Protein AF-A0A4D9CWI1-F1 (afdb_monomer)

InterPro domains:
  IPR000305 GIY-YIG endonuclease [PS50164] (51-134)

Sequence (146 aa):
MTLEGAAEVLASIFRGYHSSSSNSLPPSLLPSLPPFQRVPPGNEPSPSLEGSACLYVLLYPPPSSALLTPPSFYVGETESARQRLAQHRATHKKKSRIPESDLEALFVPVASKTEARNLEALLINALARRGFPLSSEADGRRAVGR

Structure (mmCIF, N/CA/C/O backbone):
data_AF-A0A4D9CWI1-F1
#
_entry.id   AF-A0A4D9CWI1-F1
#
loop_
_atom_site.group_PDB
_atom_site.id
_atom_site.type_symbol
_atom_site.label_atom_id
_atom_site.label_alt_id
_atom_site.label_comp_id
_atom_site.label_asym_id
_atom_site.label_entity_id
_atom_site.label_seq_id
_atom_site.pdbx_PDB_ins_code
_atom_site.Cartn_x
_atom_site.Cartn_y
_atom_site.Cartn_z
_atom_site.occupancy
_atom_site.B_iso_or_equiv
_atom_site.auth_seq_id
_atom_site.auth_comp_id
_atom_site.auth_asym_id
_atom_site.auth_atom_id
_atom_site.pdbx_PDB_model_num
ATOM 1 N N . MET A 1 1 ? 3.879 -10.572 -11.878 1.00 58.94 1 MET A N 1
ATOM 2 C CA . MET A 1 1 ? 3.320 -10.147 -10.576 1.00 58.94 1 MET A CA 1
ATOM 3 C C . MET A 1 1 ? 2.621 -8.821 -10.799 1.00 58.94 1 MET A C 1
ATOM 5 O O . MET A 1 1 ? 3.239 -7.937 -11.376 1.00 58.94 1 MET A O 1
ATOM 9 N N . THR A 1 2 ? 1.341 -8.720 -10.450 1.00 72.12 2 THR A N 1
ATOM 10 C CA . THR A 1 2 ? 0.504 -7.537 -10.710 1.00 72.12 2 THR A CA 1
ATOM 11 C C . THR A 1 2 ? 0.008 -6.944 -9.395 1.00 72.12 2 THR A C 1
ATOM 13 O O . THR A 1 2 ? -0.015 -7.629 -8.369 1.00 72.12 2 THR A O 1
ATOM 16 N N . LEU A 1 3 ? -0.415 -5.679 -9.431 1.00 76.12 3 LEU A N 1
ATOM 17 C CA . LEU A 1 3 ? -1.048 -5.025 -8.287 1.00 76.12 3 LEU A CA 1
ATOM 18 C C . LEU A 1 3 ? -2.323 -5.756 -7.829 1.00 76.12 3 LEU A C 1
ATOM 20 O O . LEU A 1 3 ? -2.637 -5.741 -6.645 1.00 76.12 3 LEU A O 1
ATOM 24 N N . GLU A 1 4 ? -3.010 -6.458 -8.735 1.00 79.25 4 GLU A N 1
ATOM 25 C CA . GLU A 1 4 ? -4.181 -7.280 -8.401 1.00 79.25 4 GLU A CA 1
ATOM 26 C C . GLU A 1 4 ? -3.841 -8.415 -7.434 1.00 7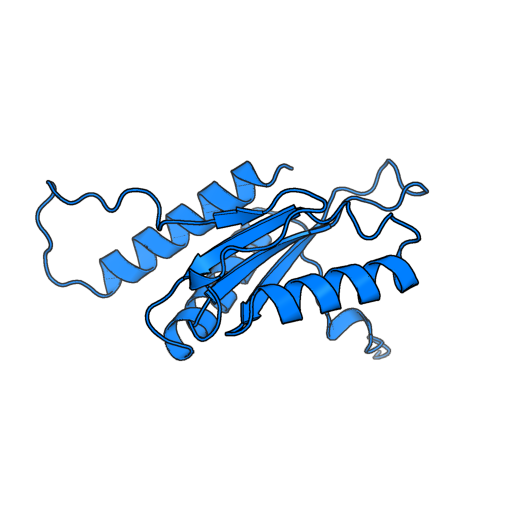9.25 4 GLU A C 1
ATOM 28 O O . GLU A 1 4 ? -4.532 -8.585 -6.435 1.00 79.25 4 GLU A O 1
ATOM 33 N N . GLY A 1 5 ? -2.728 -9.125 -7.647 1.00 78.62 5 GLY A N 1
ATOM 34 C CA . GLY A 1 5 ? -2.296 -10.169 -6.715 1.00 78.62 5 GLY A CA 1
ATOM 35 C C . GLY A 1 5 ? -1.999 -9.615 -5.317 1.00 78.62 5 GLY A C 1
ATOM 36 O O . GLY A 1 5 ? -2.344 -10.234 -4.314 1.00 78.62 5 GLY A O 1
ATOM 37 N N . ALA A 1 6 ? -1.419 -8.414 -5.227 1.00 77.19 6 ALA A N 1
ATOM 38 C CA . ALA A 1 6 ? -1.226 -7.741 -3.943 1.00 77.19 6 ALA A CA 1
ATOM 39 C C . ALA A 1 6 ? -2.559 -7.282 -3.322 1.00 77.19 6 ALA A C 1
ATOM 41 O O . ALA A 1 6 ? -2.736 -7.411 -2.110 1.00 77.19 6 ALA A O 1
ATOM 42 N N . ALA A 1 7 ? -3.510 -6.812 -4.136 1.00 82.19 7 A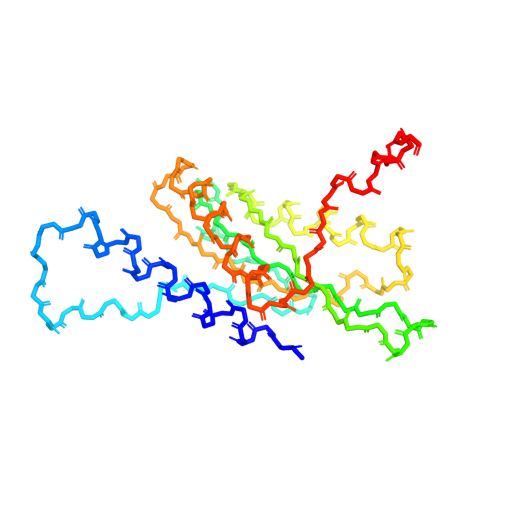LA A N 1
ATOM 43 C CA . ALA A 1 7 ? -4.855 -6.448 -3.695 1.00 82.19 7 ALA A CA 1
ATOM 44 C C . ALA A 1 7 ? -5.617 -7.653 -3.116 1.00 82.19 7 ALA A C 1
ATOM 46 O O . ALA A 1 7 ? -6.281 -7.521 -2.091 1.00 82.19 7 ALA A O 1
ATOM 47 N N . GLU A 1 8 ? -5.480 -8.842 -3.709 1.00 84.56 8 GLU A N 1
ATOM 48 C CA . GLU A 1 8 ? -6.074 -10.079 -3.187 1.00 84.56 8 GLU A CA 1
ATOM 49 C C . GLU A 1 8 ? -5.479 -10.484 -1.833 1.00 84.56 8 GLU A C 1
ATOM 51 O O . GLU A 1 8 ? -6.202 -10.881 -0.913 1.00 84.56 8 GLU A O 1
ATOM 56 N N . VAL A 1 9 ? -4.156 -10.369 -1.679 1.00 82.62 9 VAL A N 1
ATOM 57 C CA . VAL A 1 9 ? -3.482 -10.637 -0.398 1.00 82.62 9 VAL A CA 1
ATOM 58 C C . VAL A 1 9 ? -3.959 -9.651 0.662 1.00 82.62 9 VAL A C 1
ATOM 60 O O . VAL A 1 9 ? -4.340 -10.065 1.757 1.00 82.62 9 VAL A O 1
ATOM 63 N N . LEU A 1 10 ? -3.985 -8.364 0.322 1.00 83.44 10 LEU A N 1
ATOM 64 C CA . LEU A 1 10 ? -4.478 -7.289 1.173 1.00 83.44 10 LEU A CA 1
ATOM 65 C C . LEU A 1 10 ? -5.921 -7.548 1.618 1.00 83.44 10 LEU A C 1
ATOM 67 O O . LEU A 1 10 ? -6.205 -7.530 2.813 1.00 83.44 10 LEU A O 1
ATOM 71 N N . ALA A 1 11 ? -6.806 -7.893 0.684 1.00 82.38 11 ALA A N 1
ATOM 72 C CA . ALA A 1 11 ? -8.188 -8.258 0.963 1.00 82.38 11 ALA A CA 1
ATOM 73 C C . ALA A 1 11 ? -8.313 -9.452 1.918 1.00 82.38 11 ALA A C 1
ATOM 75 O O . ALA A 1 11 ? -9.132 -9.437 2.840 1.00 82.38 11 ALA A O 1
ATOM 76 N N . SER A 1 12 ? -7.496 -10.489 1.713 1.00 83.62 12 SER A N 1
ATOM 77 C CA . SER A 1 12 ? -7.473 -11.674 2.571 1.00 83.62 12 SER A CA 1
ATOM 78 C C . SER A 1 12 ? -7.019 -11.340 3.993 1.00 83.62 12 SER A C 1
ATOM 80 O O . SER A 1 12 ? -7.599 -11.858 4.947 1.00 83.62 12 SER A O 1
ATOM 82 N N . ILE A 1 13 ? -5.998 -10.490 4.144 1.00 84.00 13 ILE A N 1
ATOM 83 C CA . ILE A 1 13 ? -5.479 -10.065 5.450 1.00 84.00 13 ILE A CA 1
ATOM 84 C C . ILE A 1 13 ? -6.502 -9.198 6.173 1.00 84.00 13 ILE A C 1
ATOM 86 O O . ILE A 1 13 ? -6.801 -9.456 7.337 1.00 84.00 13 ILE A O 1
ATOM 90 N N . PHE A 1 14 ? -7.097 -8.239 5.467 1.00 80.56 14 PHE A N 1
ATOM 91 C CA . PHE A 1 14 ? -8.115 -7.355 6.019 1.00 80.56 14 PHE A CA 1
ATOM 92 C C . PHE A 1 14 ? -9.333 -8.139 6.523 1.00 80.56 14 PHE A C 1
ATOM 94 O O . PHE A 1 14 ? -9.774 -7.967 7.659 1.00 80.56 14 PHE A O 1
ATOM 101 N N . ARG A 1 15 ? -9.830 -9.089 5.717 1.00 78.69 15 ARG A N 1
ATOM 102 C CA . ARG A 1 15 ? -10.932 -9.981 6.106 1.00 78.69 15 ARG A CA 1
ATOM 103 C C . ARG A 1 15 ? -10.588 -10.791 7.355 1.00 78.69 15 ARG A C 1
ATOM 105 O O . ARG A 1 15 ? -11.418 -10.887 8.257 1.00 78.69 15 ARG A O 1
ATOM 112 N N . GLY A 1 16 ? -9.389 -11.371 7.411 1.00 79.62 16 GLY A N 1
ATOM 113 C CA . GLY A 1 16 ? -8.936 -12.155 8.562 1.00 79.62 16 GLY A CA 1
ATOM 114 C C . GLY A 1 16 ? -8.814 -11.316 9.835 1.00 79.62 16 GLY A C 1
ATOM 115 O O . GLY A 1 16 ? -9.262 -11.749 10.893 1.00 79.62 16 GLY A O 1
ATOM 116 N N . TYR A 1 17 ? -8.276 -10.099 9.724 1.00 76.88 17 TYR A N 1
ATOM 117 C CA . TYR A 1 17 ? -8.104 -9.179 10.848 1.00 76.88 17 TYR A CA 1
ATOM 118 C C . TYR A 1 17 ? -9.449 -8.806 11.487 1.00 76.88 17 TYR A C 1
ATOM 120 O O . TYR A 1 17 ? -9.636 -8.995 12.687 1.00 76.88 17 TYR A O 1
ATOM 128 N N . HIS A 1 18 ? -10.434 -8.396 10.681 1.00 73.19 18 HIS A N 1
ATOM 129 C CA . HIS A 1 18 ? -11.761 -8.051 11.199 1.00 73.19 18 HIS A CA 1
ATOM 130 C C . HIS A 1 18 ? -12.581 -9.266 11.648 1.00 73.19 18 HIS A C 1
ATOM 132 O O . HIS A 1 18 ? -13.362 -9.145 12.590 1.00 73.19 18 HIS A O 1
ATOM 138 N N . SER A 1 19 ? -12.395 -10.441 11.035 1.00 68.25 19 SER A N 1
ATOM 139 C CA . SER A 1 19 ? -13.075 -11.673 11.475 1.00 68.25 19 SER A CA 1
ATOM 140 C C . SER A 1 19 ? -12.582 -12.142 12.848 1.00 68.25 19 SER A C 1
ATOM 142 O O . SER A 1 19 ? -13.370 -12.646 13.636 1.00 68.25 19 SER A O 1
ATOM 144 N N . SER A 1 20 ? -11.300 -11.934 13.166 1.00 60.00 20 SER A N 1
ATOM 145 C CA . SER A 1 20 ? -10.742 -12.241 14.491 1.00 60.00 20 SER A CA 1
ATOM 146 C C . SER A 1 20 ? -11.108 -11.206 15.561 1.00 60.00 20 SER A C 1
ATOM 148 O O . SER A 1 20 ? -11.088 -11.525 16.747 1.00 60.00 20 SER A O 1
ATOM 150 N N . SER A 1 21 ? -11.446 -9.974 15.165 1.00 55.91 21 SER A N 1
ATOM 151 C CA . SER A 1 21 ? -11.850 -8.8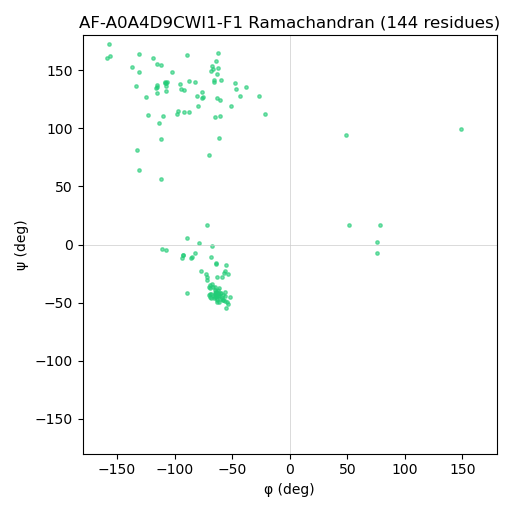99 16.083 1.00 55.91 21 SER A CA 1
ATOM 152 C C . SER A 1 21 ? -13.362 -8.783 16.301 1.00 55.91 21 SER A C 1
ATOM 154 O O . SER A 1 21 ? -13.776 -8.070 17.213 1.00 55.91 21 SER A O 1
ATOM 156 N N . SER A 1 22 ? -14.197 -9.463 15.508 1.00 48.09 22 SER A N 1
ATOM 157 C CA . SER A 1 22 ? -15.657 -9.388 15.629 1.00 48.09 22 SER A CA 1
ATOM 158 C C . SER A 1 22 ? -16.253 -10.687 16.169 1.00 48.09 22 SER A C 1
ATOM 160 O O . SER A 1 22 ? -16.312 -11.716 15.501 1.00 48.09 22 SER A O 1
ATOM 162 N N . ASN A 1 23 ? -16.763 -10.617 17.399 1.00 49.56 23 ASN A N 1
ATOM 163 C CA . ASN A 1 23 ? -17.763 -11.558 17.880 1.00 49.56 23 ASN A CA 1
ATOM 164 C C . ASN A 1 23 ? -19.031 -11.346 17.023 1.00 49.56 23 ASN A C 1
ATOM 166 O O . ASN A 1 23 ? -19.655 -10.291 17.103 1.00 49.56 23 ASN A O 1
ATOM 170 N N . SER A 1 24 ? -19.350 -12.318 16.161 1.00 51.50 24 SER A N 1
ATOM 171 C CA . SER A 1 24 ? -20.603 -12.477 15.398 1.00 51.50 24 SER A CA 1
ATOM 172 C C . SER A 1 24 ? -21.139 -11.250 14.628 1.00 51.50 24 SER A C 1
ATOM 174 O O . SER A 1 24 ? -21.952 -10.488 15.148 1.00 51.50 24 SER A O 1
ATOM 176 N N . LEU A 1 25 ? -20.806 -11.138 13.336 1.00 48.47 25 LEU A N 1
ATOM 177 C CA . LEU A 1 25 ? -21.607 -10.382 12.360 1.00 48.47 25 LEU A CA 1
ATOM 178 C C . LEU A 1 25 ? -22.331 -11.353 11.404 1.00 48.47 25 LEU A C 1
ATOM 180 O O . LEU A 1 25 ? -21.741 -12.358 10.999 1.00 48.47 25 LEU A O 1
ATOM 184 N N . PRO A 1 26 ? -23.606 -11.093 11.051 1.00 43.91 26 PRO A N 1
ATOM 185 C CA . PRO A 1 26 ? -24.407 -11.985 10.220 1.00 43.91 26 PRO A CA 1
ATOM 186 C C . PRO A 1 26 ? -23.895 -12.055 8.765 1.00 43.91 26 PRO A C 1
ATOM 188 O O . PRO A 1 26 ? -23.403 -11.059 8.227 1.00 43.91 26 PRO A O 1
ATOM 191 N N . PRO A 1 27 ? -24.066 -13.206 8.084 1.00 47.22 27 PRO A N 1
ATOM 192 C CA . PRO A 1 27 ? -23.488 -13.499 6.765 1.00 47.22 27 PRO A CA 1
ATOM 193 C C . PRO A 1 27 ? -24.035 -12.655 5.596 1.00 47.22 27 PRO A C 1
ATOM 195 O O . PRO A 1 27 ? -23.576 -12.810 4.468 1.00 47.22 27 PRO A O 1
ATOM 198 N N . SER A 1 28 ? -24.986 -11.748 5.836 1.00 42.66 28 SER A N 1
ATOM 199 C CA . SER A 1 28 ? -25.520 -10.808 4.839 1.00 42.66 28 SER A CA 1
ATOM 200 C C . SER A 1 28 ? -24.687 -9.529 4.681 1.00 42.66 28 SER A C 1
ATOM 202 O O . SER A 1 28 ? -24.906 -8.774 3.739 1.00 42.66 28 SER A O 1
ATOM 204 N N . LEU A 1 29 ? -23.724 -9.291 5.575 1.00 44.91 29 LEU A N 1
ATOM 205 C CA . LEU A 1 29 ? -22.747 -8.203 5.505 1.00 44.91 29 LEU A CA 1
ATOM 206 C C . LEU A 1 29 ? -21.357 -8.790 5.260 1.00 44.91 29 LEU A C 1
ATOM 208 O O . LEU A 1 29 ? -20.430 -8.565 6.035 1.00 44.91 29 LEU A O 1
ATOM 212 N N . LEU A 1 30 ? -21.192 -9.572 4.187 1.00 43.22 30 LEU A N 1
ATOM 213 C CA . LEU A 1 30 ? -19.850 -9.759 3.638 1.00 43.22 30 LEU A CA 1
ATOM 214 C C . LEU A 1 30 ? -19.280 -8.350 3.451 1.00 43.22 30 LEU A C 1
ATOM 216 O O . LEU A 1 30 ? -19.892 -7.582 2.704 1.00 43.22 30 LEU A O 1
ATOM 220 N N . PRO A 1 31 ? -18.165 -7.971 4.102 1.00 44.66 31 PRO A N 1
ATOM 221 C CA . PRO A 1 31 ? -17.523 -6.739 3.721 1.00 44.66 31 PRO A CA 1
ATOM 222 C C . PRO A 1 31 ? -17.142 -6.953 2.258 1.00 44.66 31 PRO A C 1
ATOM 224 O O . PRO A 1 31 ? -16.294 -7.794 1.929 1.00 44.66 31 PRO A O 1
ATOM 227 N N . SER A 1 32 ? -17.827 -6.227 1.368 1.00 49.91 32 SER A N 1
ATOM 228 C CA . SER A 1 32 ? -17.243 -5.811 0.102 1.00 49.91 32 SER A CA 1
ATOM 229 C C . SER A 1 32 ? -15.793 -5.471 0.410 1.00 49.91 32 SER A C 1
ATOM 231 O O . SER A 1 32 ? -15.552 -4.866 1.460 1.00 49.91 32 SER A O 1
ATOM 233 N N . LEU A 1 33 ? -14.856 -5.922 -0.432 1.00 51.22 33 LEU A N 1
ATOM 234 C CA . LEU A 1 33 ? -13.437 -5.565 -0.341 1.00 51.22 33 LEU A CA 1
ATOM 235 C C . LEU A 1 33 ? -13.293 -4.193 0.328 1.00 51.22 33 LEU A C 1
ATOM 237 O O . LEU A 1 33 ? -14.022 -3.289 -0.105 1.00 51.22 33 LEU A O 1
ATOM 241 N N . PRO A 1 34 ? -12.465 -4.042 1.386 1.00 57.47 34 PRO A N 1
ATOM 242 C CA . PRO A 1 34 ? -12.350 -2.750 2.060 1.00 57.47 34 PRO A CA 1
ATOM 243 C C . PRO A 1 34 ? -12.197 -1.690 0.978 1.00 57.47 34 PRO A C 1
ATOM 245 O O . PRO A 1 34 ? -11.471 -1.986 0.025 1.00 57.47 34 PRO A O 1
ATOM 248 N N . PRO A 1 35 ? -12.924 -0.558 1.035 1.00 71.00 35 PRO A N 1
ATOM 249 C CA . PRO A 1 35 ? -12.950 0.394 -0.063 1.00 71.00 35 PRO A CA 1
ATOM 250 C C . PRO A 1 35 ? -11.530 0.906 -0.273 1.00 71.00 35 PRO A C 1
ATOM 252 O O . PRO A 1 35 ? -11.074 1.832 0.391 1.00 71.00 35 PRO A O 1
ATOM 255 N N . PHE A 1 36 ? -10.796 0.228 -1.147 1.00 82.50 36 PHE A N 1
ATOM 256 C CA . PHE A 1 36 ? -9.427 0.543 -1.448 1.00 82.50 36 PHE A CA 1
ATOM 257 C C . PHE A 1 36 ? -9.465 1.483 -2.630 1.00 82.50 36 PHE A C 1
ATOM 259 O O . PHE A 1 36 ? -10.161 1.258 -3.622 1.00 82.50 36 PHE A O 1
ATOM 266 N N . GLN A 1 37 ? -8.712 2.561 -2.524 1.00 88.81 37 GLN A N 1
ATOM 267 C CA . GLN A 1 37 ? -8.539 3.460 -3.632 1.00 88.81 37 GLN A CA 1
ATOM 268 C C . GLN A 1 37 ? -7.306 3.040 -4.419 1.00 88.81 37 GLN A C 1
ATOM 270 O O . GLN A 1 37 ? -6.177 3.164 -3.944 1.00 88.81 37 GLN A O 1
ATOM 275 N N . ARG A 1 38 ? -7.527 2.596 -5.655 1.00 90.50 38 ARG A N 1
ATOM 276 C CA . ARG A 1 38 ? -6.461 2.487 -6.648 1.00 90.50 38 ARG A CA 1
ATOM 277 C C . ARG A 1 38 ? -6.141 3.877 -7.183 1.00 90.50 38 ARG A C 1
ATOM 279 O O . ARG A 1 38 ? -7.032 4.587 -7.647 1.00 90.50 38 ARG A O 1
ATOM 286 N N . VAL A 1 39 ? -4.872 4.255 -7.116 1.00 89.69 39 VAL A N 1
ATOM 287 C CA . VAL A 1 39 ? -4.343 5.507 -7.654 1.00 89.69 39 VAL A CA 1
ATOM 288 C C . VAL A 1 39 ? -3.398 5.146 -8.798 1.00 89.69 39 VAL A C 1
ATOM 290 O O . VAL A 1 39 ? -2.294 4.653 -8.545 1.00 89.69 39 VAL A O 1
ATOM 293 N N . PRO A 1 40 ? -3.838 5.340 -10.053 1.00 88.81 40 PRO A N 1
ATOM 294 C CA . PRO A 1 40 ? -3.009 5.087 -11.220 1.00 88.81 40 PRO A CA 1
ATOM 295 C C . PRO A 1 40 ? -1.755 5.973 -11.272 1.00 88.81 40 PRO A C 1
ATOM 297 O O . PRO A 1 40 ? -1.695 7.023 -10.615 1.00 88.81 40 PRO A O 1
ATOM 300 N N . PRO A 1 41 ? -0.789 5.594 -12.121 1.00 85.50 41 PRO A N 1
ATOM 301 C CA . PRO A 1 41 ? 0.311 6.449 -12.527 1.00 85.50 41 PRO A CA 1
ATOM 302 C C . PRO A 1 41 ? -0.117 7.886 -12.859 1.00 85.50 41 PRO A C 1
ATOM 304 O O . PRO A 1 41 ? -1.032 8.100 -13.647 1.00 85.50 41 PRO A O 1
ATOM 307 N N . GLY A 1 42 ? 0.537 8.881 -12.255 1.00 84.00 42 GLY A N 1
ATOM 308 C CA . GLY A 1 42 ? 0.257 10.308 -12.482 1.00 84.00 42 GLY A CA 1
ATOM 309 C C . GLY A 1 42 ? -1.008 10.871 -11.815 1.00 84.00 42 GLY A C 1
ATOM 310 O O . GLY A 1 42 ? -1.184 12.087 -11.808 1.00 84.00 42 GLY A O 1
ATOM 311 N N . ASN A 1 43 ? -1.852 10.035 -11.204 1.00 88.38 43 ASN A N 1
ATOM 312 C CA . ASN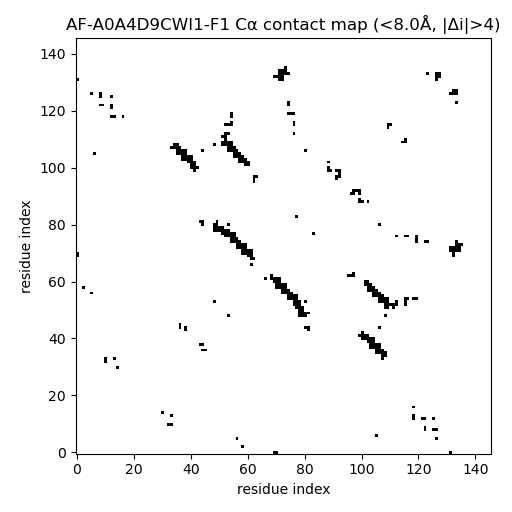 A 1 43 ? -3.065 10.486 -10.518 1.00 88.38 43 ASN A CA 1
ATOM 313 C C . ASN A 1 43 ? -2.798 10.816 -9.042 1.00 88.38 43 ASN A C 1
ATOM 315 O O . ASN A 1 43 ? -1.804 10.386 -8.458 1.00 88.38 43 ASN A O 1
ATOM 319 N N . GLU A 1 44 ? -3.710 11.555 -8.417 1.00 89.50 44 GLU A N 1
ATOM 320 C CA . GLU A 1 44 ? -3.663 11.864 -6.985 1.00 89.50 44 GLU A CA 1
ATOM 321 C C . GLU A 1 44 ? -4.653 10.987 -6.195 1.00 89.50 44 GLU A C 1
ATOM 323 O O . GLU A 1 44 ? -5.709 10.620 -6.726 1.00 89.50 44 GLU A O 1
ATOM 328 N N . PRO A 1 45 ? -4.345 10.647 -4.929 1.00 90.31 45 PRO A N 1
ATOM 329 C CA . PRO A 1 45 ? -5.308 10.018 -4.036 1.00 90.31 45 PRO A CA 1
ATOM 330 C C . PRO A 1 45 ? -6.485 10.955 -3.738 1.00 90.31 45 PRO A C 1
ATOM 332 O O . PRO A 1 45 ? -6.402 12.176 -3.880 1.00 90.31 45 PRO A O 1
ATOM 335 N N . SER A 1 46 ? -7.609 10.364 -3.333 1.00 88.75 46 SER A N 1
ATOM 336 C CA . SER A 1 46 ? -8.829 11.103 -3.022 1.00 88.75 46 SER A CA 1
ATOM 337 C C . SER A 1 46 ? -8.597 11.984 -1.797 1.00 88.75 46 SER A C 1
ATOM 339 O O . SER A 1 46 ? -7.988 11.518 -0.832 1.00 88.75 46 SER A O 1
ATOM 341 N N . PRO A 1 47 ? -9.142 13.215 -1.770 1.00 87.06 47 PRO A N 1
ATOM 342 C CA . PRO A 1 47 ? -9.017 14.104 -0.615 1.00 87.06 47 PRO A CA 1
ATOM 343 C C . PRO A 1 47 ? -9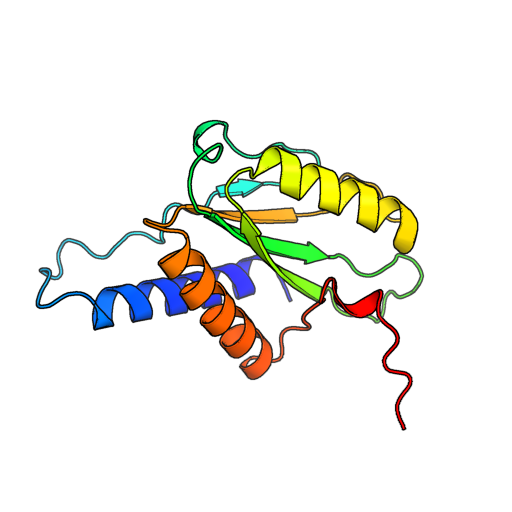.543 13.502 0.694 1.00 87.06 47 PRO A C 1
ATOM 345 O O . PRO A 1 47 ? -9.095 13.891 1.763 1.00 87.06 47 PRO A O 1
ATOM 348 N N . SER A 1 48 ? -10.464 12.535 0.617 1.00 86.25 48 SER A N 1
ATOM 349 C CA . SER A 1 48 ? -11.010 11.817 1.774 1.00 86.25 48 SER A CA 1
ATOM 350 C C . SER A 1 48 ? -9.983 10.974 2.538 1.00 86.25 48 SER A C 1
ATOM 352 O O . SER A 1 48 ? -10.271 10.557 3.652 1.00 86.25 48 SER A O 1
ATOM 354 N N . LEU A 1 49 ? -8.815 10.691 1.951 1.00 88.12 49 LEU A N 1
ATOM 355 C CA . LEU A 1 49 ? -7.733 9.959 2.616 1.00 88.12 49 LEU A CA 1
ATOM 356 C C . LEU A 1 49 ? -6.822 10.868 3.451 1.00 88.12 49 LEU A C 1
ATOM 358 O O . LEU A 1 49 ? -6.001 10.372 4.217 1.00 88.12 49 LEU A O 1
ATOM 362 N N . GLU A 1 50 ? -6.946 12.188 3.312 1.00 91.38 50 GLU A N 1
ATOM 363 C CA . GLU A 1 50 ? -6.155 13.136 4.093 1.00 91.38 50 GLU A CA 1
ATOM 364 C C . GLU A 1 50 ? -6.693 13.241 5.524 1.00 91.38 50 GLU A C 1
ATOM 366 O O . GLU A 1 50 ? -7.891 13.404 5.749 1.00 91.38 50 GLU A O 1
ATOM 371 N N . GLY A 1 51 ? -5.795 13.142 6.503 1.00 87.38 51 GLY A N 1
ATOM 372 C CA . GLY A 1 51 ? -6.126 13.124 7.927 1.00 87.38 51 GLY A CA 1
ATOM 373 C C . GLY A 1 51 ? -6.698 11.796 8.433 1.00 87.38 51 GLY A C 1
ATOM 374 O O . GLY A 1 51 ? -7.036 11.704 9.611 1.00 87.38 51 GLY A O 1
ATOM 375 N N . SER A 1 52 ? -6.799 10.770 7.581 1.00 88.62 52 SER A N 1
ATOM 376 C CA . SER A 1 52 ? -7.283 9.436 7.953 1.00 88.62 52 SER A CA 1
ATOM 377 C C . SER A 1 52 ? -6.130 8.443 7.990 1.00 88.62 52 SER A C 1
ATOM 379 O O . SER A 1 52 ? -5.314 8.415 7.071 1.00 88.62 52 SER A O 1
ATOM 381 N N . ALA A 1 53 ? -6.075 7.585 9.011 1.00 91.69 53 ALA A N 1
ATOM 382 C CA . ALA A 1 53 ? -5.097 6.502 9.041 1.00 91.69 53 ALA A CA 1
ATOM 383 C C . ALA A 1 53 ? -5.319 5.573 7.838 1.00 91.69 53 ALA A C 1
ATOM 385 O O . ALA A 1 53 ? -6.416 5.058 7.626 1.00 91.69 53 ALA A O 1
ATOM 386 N N . CYS A 1 54 ? -4.273 5.371 7.046 1.00 92.06 54 CYS A N 1
ATOM 387 C CA . CYS A 1 54 ? -4.318 4.589 5.823 1.00 92.06 54 CYS A CA 1
ATOM 388 C C . CYS A 1 54 ? -3.140 3.624 5.768 1.00 92.06 54 CYS A C 1
ATOM 390 O O . CYS A 1 54 ? -1.992 4.011 5.991 1.00 92.06 54 CYS A O 1
ATOM 392 N N . LEU A 1 55 ? -3.423 2.389 5.372 1.00 93.00 55 LEU A N 1
ATOM 393 C CA . LEU A 1 55 ? -2.422 1.464 4.858 1.00 93.00 55 LEU A CA 1
ATOM 394 C C . LEU A 1 55 ? -2.293 1.686 3.350 1.00 93.00 55 LEU A C 1
ATOM 396 O O . LEU A 1 55 ? -3.299 1.884 2.670 1.00 93.00 55 LEU A O 1
ATOM 400 N N . TYR A 1 56 ? -1.086 1.627 2.801 1.00 92.31 56 TYR A N 1
ATOM 401 C CA . TYR A 1 56 ? -0.891 1.714 1.361 1.00 92.31 56 TYR A CA 1
ATOM 402 C C . TYR A 1 56 ? 0.118 0.703 0.834 1.00 92.31 56 TYR A C 1
ATOM 404 O O . TYR A 1 56 ? 1.034 0.273 1.536 1.00 92.31 56 TYR A O 1
ATOM 412 N N . VAL A 1 57 ? -0.067 0.335 -0.432 1.00 92.50 57 VAL A N 1
ATOM 413 C CA . VAL A 1 57 ? 0.829 -0.528 -1.199 1.00 92.50 57 VAL A CA 1
ATOM 414 C C . VAL A 1 57 ? 1.230 0.210 -2.468 1.00 92.50 57 VAL A C 1
ATOM 416 O O . VAL A 1 57 ? 0.360 0.660 -3.208 1.00 92.50 57 VAL A O 1
ATOM 419 N N . LEU A 1 58 ? 2.527 0.325 -2.734 1.00 91.00 58 LEU A N 1
ATOM 420 C CA . LEU A 1 58 ? 3.069 0.855 -3.984 1.00 91.00 58 LEU A CA 1
ATOM 421 C C . LEU A 1 58 ? 3.645 -0.281 -4.820 1.00 91.00 58 LEU A C 1
ATOM 423 O O . LEU A 1 58 ? 4.322 -1.156 -4.281 1.00 91.00 58 LEU A O 1
ATOM 427 N N . LEU A 1 59 ? 3.423 -0.233 -6.130 1.00 88.94 59 LEU A N 1
ATOM 428 C CA . LEU A 1 59 ? 4.114 -1.073 -7.101 1.00 88.94 59 LEU A CA 1
ATOM 429 C C . LEU A 1 59 ? 5.271 -0.280 -7.706 1.00 88.94 59 LEU A C 1
ATOM 431 O O . LEU A 1 59 ? 5.058 0.704 -8.414 1.00 88.94 59 LEU A O 1
ATOM 435 N N . TYR A 1 60 ? 6.493 -0.725 -7.438 1.00 85.38 60 TYR A N 1
ATOM 436 C CA . TYR A 1 60 ? 7.686 -0.228 -8.101 1.00 85.38 60 TYR A CA 1
ATOM 437 C C . TYR A 1 60 ? 7.929 -1.033 -9.379 1.00 85.38 60 TYR A C 1
ATOM 439 O O . TYR A 1 60 ? 8.219 -2.234 -9.304 1.00 85.38 60 TYR A O 1
ATOM 447 N N . PRO A 1 61 ? 7.820 -0.404 -10.561 1.00 78.50 61 PRO A N 1
ATOM 448 C CA . PRO A 1 61 ? 8.202 -1.062 -11.795 1.00 78.50 61 PRO A CA 1
ATOM 449 C C . PRO A 1 61 ? 9.721 -1.292 -11.815 1.00 78.50 61 PRO A C 1
ATOM 451 O O . PRO A 1 61 ? 10.478 -0.526 -11.205 1.00 78.50 61 PRO A O 1
ATOM 454 N N . PRO A 1 62 ? 10.190 -2.338 -12.511 1.00 75.00 62 PRO A N 1
ATOM 455 C CA . PRO A 1 62 ? 11.615 -2.586 -12.630 1.00 75.00 62 PRO A CA 1
ATOM 456 C C . PRO A 1 62 ? 12.306 -1.438 -13.377 1.00 75.00 62 PRO A C 1
ATOM 458 O O . PRO A 1 62 ? 11.716 -0.850 -14.287 1.00 75.00 62 PRO A O 1
ATOM 461 N N . PRO A 1 63 ? 13.562 -1.107 -13.025 1.00 71.06 63 PRO A N 1
ATOM 462 C CA . PRO A 1 63 ? 14.319 -0.095 -13.749 1.00 71.06 63 PRO A CA 1
ATOM 463 C C . PRO A 1 63 ? 14.471 -0.508 -15.213 1.00 71.06 63 PRO A C 1
ATOM 465 O O . PRO A 1 63 ? 14.715 -1.677 -15.506 1.00 71.06 63 PRO A O 1
ATOM 468 N N . SER A 1 64 ? 14.385 0.456 -16.133 1.00 65.62 64 SER A N 1
ATOM 469 C CA . SER A 1 64 ? 14.416 0.200 -17.583 1.00 65.62 64 SER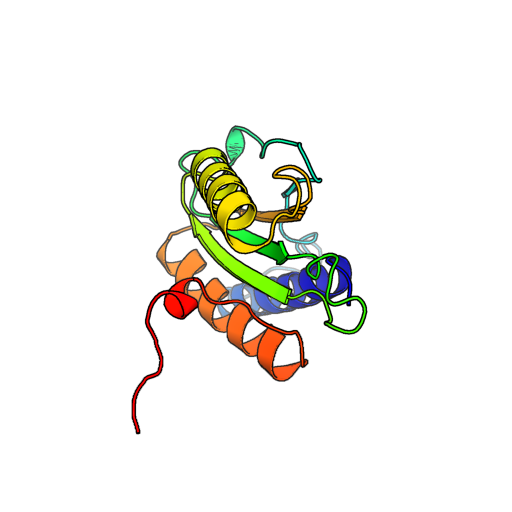 A CA 1
ATOM 470 C C . SER A 1 64 ? 15.661 -0.569 -18.048 1.00 65.62 64 SER A C 1
ATOM 472 O O . SER A 1 64 ? 15.629 -1.235 -19.077 1.00 65.62 64 SER A O 1
ATOM 474 N N . SER A 1 65 ? 16.753 -0.513 -17.280 1.00 61.66 65 SER A N 1
ATOM 475 C CA . SER A 1 65 ? 18.000 -1.243 -17.542 1.00 61.66 65 SER A CA 1
ATOM 476 C C . SER A 1 65 ? 17.996 -2.703 -17.066 1.00 61.66 65 SER A C 1
ATOM 478 O O . SER A 1 65 ? 18.955 -3.422 -17.331 1.00 61.66 65 SER A O 1
ATOM 480 N N . ALA A 1 66 ? 16.963 -3.149 -16.347 1.00 63.38 66 ALA A N 1
ATOM 481 C CA . ALA A 1 66 ? 16.875 -4.480 -15.755 1.00 63.38 66 ALA A CA 1
ATOM 482 C C . ALA A 1 66 ? 15.529 -5.142 -16.090 1.00 63.38 66 ALA A C 1
ATOM 484 O O . ALA A 1 66 ? 14.730 -5.450 -15.211 1.00 63.38 66 ALA A O 1
ATOM 485 N N . LEU A 1 67 ? 15.304 -5.394 -17.384 1.00 62.56 67 LEU A N 1
ATOM 486 C CA . LEU A 1 67 ? 14.103 -6.060 -17.916 1.00 62.56 67 LEU A CA 1
ATOM 487 C C . LEU A 1 67 ? 13.822 -7.448 -17.302 1.00 62.56 67 LEU A C 1
ATOM 489 O O . LEU A 1 67 ? 12.711 -7.952 -17.419 1.00 62.56 67 LEU A O 1
ATOM 493 N N . LEU A 1 68 ? 14.820 -8.066 -16.662 1.00 71.62 68 LEU A N 1
ATOM 494 C CA . LEU A 1 68 ? 14.700 -9.366 -15.993 1.00 71.62 68 LEU A CA 1
ATOM 495 C C . LEU A 1 68 ? 14.354 -9.258 -14.500 1.00 71.62 68 LEU A C 1
ATOM 497 O O . LEU A 1 68 ? 14.066 -10.274 -13.870 1.00 71.62 68 LEU A O 1
ATOM 501 N N . THR A 1 69 ? 14.386 -8.057 -13.920 1.00 71.69 69 THR A N 1
ATOM 502 C CA . THR A 1 69 ? 14.026 -7.862 -12.516 1.00 71.69 69 THR A CA 1
ATOM 503 C C . THR A 1 69 ? 12.502 -7.804 -12.403 1.00 71.69 69 THR A C 1
ATOM 505 O O . THR A 1 69 ? 11.867 -7.037 -13.127 1.00 71.69 69 THR A O 1
ATOM 508 N N . PRO A 1 70 ? 11.874 -8.600 -11.523 1.00 77.62 70 PRO A N 1
ATOM 509 C CA . PRO A 1 70 ? 10.444 -8.479 -11.280 1.00 77.62 70 PRO A CA 1
ATOM 510 C C . PRO A 1 70 ? 10.130 -7.140 -10.589 1.00 77.62 70 PRO A C 1
ATOM 512 O O . PRO A 1 70 ? 10.981 -6.605 -9.874 1.00 77.62 70 PRO A O 1
ATOM 515 N N . PRO A 1 71 ? 8.911 -6.599 -10.753 1.00 82.62 71 PRO A N 1
ATOM 516 C CA . PRO A 1 71 ? 8.487 -5.443 -9.978 1.00 82.62 71 PRO A CA 1
ATOM 517 C C . PRO A 1 71 ? 8.464 -5.782 -8.483 1.00 82.62 71 PRO A C 1
ATOM 519 O O . PRO A 1 71 ? 8.231 -6.933 -8.097 1.00 82.62 71 PRO A O 1
ATOM 522 N N . SER A 1 72 ? 8.672 -4.772 -7.648 1.00 87.12 72 SER A N 1
ATOM 523 C CA . SER A 1 72 ? 8.648 -4.910 -6.194 1.00 87.12 72 SER A CA 1
ATOM 524 C C . SER A 1 72 ? 7.510 -4.111 -5.575 1.00 87.12 72 SER A C 1
ATOM 526 O O . SER A 1 72 ? 7.011 -3.142 -6.143 1.00 87.12 72 SER A O 1
ATOM 528 N N . PHE A 1 73 ? 7.083 -4.534 -4.393 1.00 89.69 73 PHE A N 1
ATOM 529 C CA . PHE A 1 73 ? 6.008 -3.905 -3.642 1.00 89.69 73 PHE A CA 1
ATOM 530 C C . PHE A 1 73 ? 6.571 -3.188 -2.428 1.00 89.69 73 PHE A C 1
ATOM 532 O O . PHE A 1 73 ? 7.435 -3.715 -1.735 1.00 89.69 73 PHE A O 1
ATOM 539 N N . TYR A 1 74 ? 6.056 -2.007 -2.129 1.00 90.19 74 TYR A N 1
ATOM 540 C CA . TYR A 1 74 ? 6.324 -1.329 -0.869 1.00 90.19 74 TYR A CA 1
ATOM 541 C C . TYR A 1 74 ? 5.030 -1.191 -0.098 1.00 90.19 74 TYR A C 1
ATOM 543 O O . TYR A 1 74 ? 4.014 -0.804 -0.665 1.00 90.19 74 TYR A O 1
ATOM 551 N N . VAL A 1 75 ? 5.076 -1.504 1.189 1.00 92.06 75 VAL A N 1
ATOM 552 C CA . VAL A 1 75 ? 3.940 -1.371 2.095 1.00 92.06 75 VAL A CA 1
ATOM 553 C C . VAL A 1 75 ? 4.302 -0.324 3.132 1.00 92.06 75 VAL A C 1
ATOM 555 O O . VAL A 1 75 ? 5.429 -0.323 3.622 1.00 92.06 75 VAL A O 1
ATOM 558 N N . GLY A 1 76 ? 3.362 0.558 3.446 1.00 92.38 76 GLY A N 1
ATOM 559 C CA . GLY A 1 76 ? 3.536 1.524 4.519 1.00 92.38 76 GLY A CA 1
ATOM 560 C C . GLY A 1 76 ? 2.214 2.035 5.061 1.00 92.38 76 GLY A C 1
ATOM 561 O O . GLY A 1 76 ? 1.154 1.793 4.486 1.00 92.38 76 GLY A O 1
ATOM 562 N N . GLU A 1 77 ? 2.288 2.801 6.142 1.00 93.56 77 GLU A N 1
ATOM 563 C CA . GLU A 1 77 ? 1.160 3.555 6.685 1.00 93.56 77 GLU A CA 1
ATOM 564 C C . GLU A 1 77 ? 1.340 5.072 6.527 1.00 93.56 77 GLU A C 1
ATOM 566 O O . GLU A 1 77 ? 2.457 5.594 6.404 1.00 93.56 77 GLU A O 1
ATOM 571 N N . THR A 1 78 ? 0.228 5.801 6.484 1.00 94.38 78 THR A N 1
ATOM 572 C CA . THR A 1 78 ? 0.219 7.264 6.440 1.00 94.38 78 THR A CA 1
ATOM 573 C C . THR A 1 78 ? -1.111 7.835 6.920 1.00 94.38 78 THR A C 1
ATOM 575 O O . THR A 1 78 ? -2.123 7.146 6.911 1.00 94.38 78 THR A O 1
ATOM 578 N N . GLU A 1 79 ? -1.110 9.110 7.301 1.00 93.94 79 GLU A N 1
ATOM 579 C CA . GLU A 1 79 ? -2.326 9.923 7.447 1.00 93.94 79 GLU A CA 1
ATOM 580 C C . GLU A 1 79 ? -2.469 10.970 6.337 1.00 93.94 79 GLU A C 1
ATOM 582 O O . GLU A 1 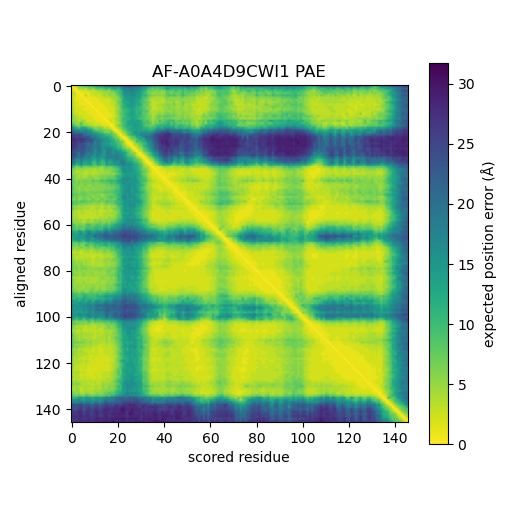79 ? -3.468 11.679 6.282 1.00 93.94 79 GLU A O 1
ATOM 587 N N . SER A 1 80 ? -1.471 11.080 5.456 1.00 92.81 80 SER A N 1
ATOM 588 C CA . SER A 1 80 ? -1.411 12.090 4.399 1.00 92.81 80 SER A CA 1
ATOM 589 C C . SER A 1 80 ? -1.048 11.411 3.083 1.00 92.81 80 SER A C 1
ATOM 591 O O . SER A 1 80 ? 0.120 11.381 2.673 1.00 92.81 80 SER A O 1
ATOM 593 N N . ALA A 1 81 ? -2.047 10.812 2.432 1.00 91.94 81 ALA A N 1
ATOM 594 C CA . ALA A 1 81 ? -1.871 9.997 1.232 1.00 91.94 81 ALA A CA 1
ATOM 595 C C . ALA A 1 81 ? -1.164 10.762 0.100 1.00 91.94 81 ALA A C 1
ATOM 597 O O . ALA A 1 81 ? -0.218 10.244 -0.501 1.00 91.94 81 ALA A O 1
ATOM 598 N N . ARG A 1 82 ? -1.561 12.014 -0.154 1.00 91.06 82 ARG A N 1
ATOM 599 C CA . ARG A 1 82 ? -0.973 12.887 -1.182 1.00 91.06 82 ARG A CA 1
ATOM 600 C C . ARG A 1 82 ? 0.483 13.195 -0.880 1.00 91.06 82 ARG A C 1
ATOM 602 O O . ARG A 1 82 ? 1.344 13.009 -1.738 1.00 91.06 82 ARG A O 1
ATOM 609 N N . GLN A 1 83 ? 0.779 13.614 0.352 1.00 91.44 83 GLN A N 1
ATOM 610 C CA . GLN A 1 83 ? 2.146 13.937 0.761 1.00 91.44 83 GLN A CA 1
ATOM 611 C C . GLN A 1 83 ? 3.059 12.710 0.654 1.00 91.44 83 GLN A C 1
ATOM 613 O O . GLN A 1 83 ? 4.171 12.811 0.129 1.00 91.44 83 GLN A O 1
ATOM 618 N N . ARG A 1 84 ? 2.587 11.543 1.108 1.00 91.00 84 ARG A N 1
ATOM 619 C CA . ARG A 1 84 ? 3.372 10.305 1.088 1.00 91.00 84 ARG A CA 1
ATOM 620 C C . ARG A 1 84 ? 3.609 9.804 -0.334 1.00 91.00 84 ARG A C 1
ATOM 622 O O . ARG A 1 84 ? 4.737 9.436 -0.661 1.00 91.00 84 ARG A O 1
ATOM 629 N N . LEU A 1 85 ? 2.595 9.847 -1.198 1.00 90.19 85 LEU A N 1
ATOM 630 C CA . LEU A 1 85 ? 2.749 9.470 -2.602 1.00 90.19 85 LEU A CA 1
ATOM 631 C C . LEU A 1 85 ? 3.705 10.418 -3.336 1.00 90.19 85 LEU A C 1
ATOM 633 O O . LEU A 1 85 ? 4.604 9.954 -4.036 1.00 90.19 85 LEU A O 1
ATOM 637 N N . ALA A 1 86 ? 3.576 11.732 -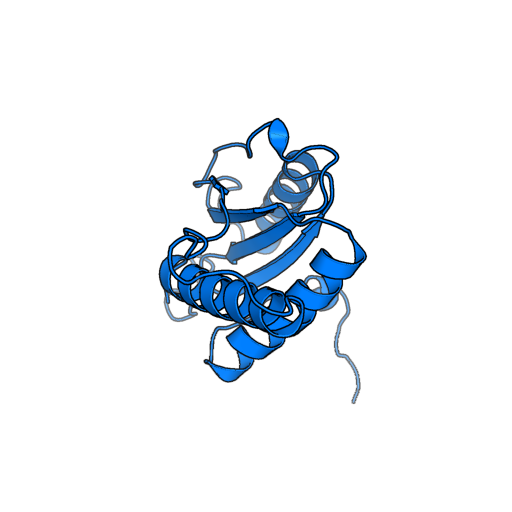3.131 1.00 88.75 86 ALA A N 1
ATOM 638 C CA . ALA A 1 86 ? 4.484 12.721 -3.708 1.00 88.75 86 ALA A CA 1
ATOM 639 C C . ALA A 1 86 ? 5.941 12.496 -3.261 1.00 88.75 86 ALA A C 1
ATOM 641 O O . ALA A 1 86 ? 6.859 12.540 -4.083 1.00 88.75 86 ALA A O 1
ATOM 642 N N . GLN A 1 87 ? 6.162 12.183 -1.978 1.00 88.81 87 GLN A N 1
ATOM 643 C CA . GLN A 1 87 ? 7.487 11.857 -1.444 1.00 88.81 87 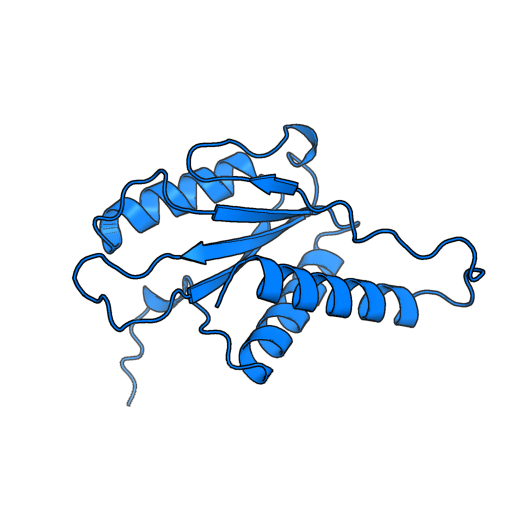GLN A CA 1
ATOM 644 C C . GLN A 1 87 ? 8.092 10.611 -2.110 1.00 88.81 87 GLN A C 1
ATOM 646 O O . GLN A 1 87 ? 9.277 10.612 -2.464 1.00 88.81 87 GLN A O 1
ATOM 651 N N . HIS A 1 88 ? 7.288 9.563 -2.306 1.00 87.88 88 HIS A N 1
ATOM 652 C CA . HIS A 1 88 ? 7.717 8.337 -2.980 1.00 87.88 88 HIS A CA 1
ATOM 653 C C . HIS A 1 88 ? 8.057 8.577 -4.448 1.00 87.88 88 HIS A C 1
ATOM 655 O O . HIS A 1 88 ? 9.132 8.172 -4.892 1.00 87.88 88 HIS A O 1
ATOM 661 N N . ARG A 1 89 ? 7.213 9.315 -5.180 1.00 86.25 89 ARG A N 1
ATOM 662 C CA . ARG A 1 89 ? 7.471 9.706 -6.578 1.00 86.25 89 ARG A CA 1
ATOM 663 C C . ARG A 1 89 ? 8.781 10.486 -6.708 1.00 86.25 89 ARG A C 1
ATOM 665 O O . ARG A 1 89 ? 9.642 10.119 -7.509 1.00 86.25 89 ARG A O 1
ATOM 672 N N . ALA A 1 90 ? 8.989 11.488 -5.852 1.00 82.44 90 ALA A N 1
ATOM 673 C CA . ALA A 1 90 ? 10.199 12.309 -5.852 1.00 82.44 90 ALA A CA 1
ATOM 674 C C . ALA A 1 90 ? 11.468 11.509 -5.498 1.00 82.44 90 ALA A C 1
ATOM 676 O O . ALA A 1 90 ? 12.533 11.717 -6.087 1.00 82.44 90 ALA A O 1
ATOM 677 N N . THR A 1 91 ? 11.376 10.581 -4.540 1.00 78.56 91 THR A N 1
ATOM 678 C CA . THR A 1 91 ? 12.498 9.715 -4.141 1.00 78.56 91 THR A CA 1
ATOM 679 C C . THR A 1 91 ? 12.845 8.711 -5.236 1.00 78.56 91 THR A C 1
ATOM 681 O O . THR A 1 91 ? 14.023 8.509 -5.544 1.00 78.56 91 THR A O 1
ATOM 684 N N . HIS A 1 92 ? 11.833 8.108 -5.859 1.00 72.31 92 HIS A N 1
ATOM 685 C CA . HIS A 1 92 ? 12.024 7.088 -6.882 1.00 72.31 92 HIS A CA 1
ATOM 686 C C . HIS A 1 92 ? 12.595 7.667 -8.183 1.00 72.31 92 HIS A C 1
ATOM 688 O O . HIS A 1 92 ? 13.500 7.068 -8.767 1.00 72.31 92 HIS A O 1
ATOM 694 N N . LYS A 1 93 ? 12.190 8.888 -8.566 1.00 67.50 93 LYS A N 1
ATOM 695 C CA . LYS A 1 93 ? 12.805 9.640 -9.676 1.00 67.50 93 LYS A CA 1
ATOM 696 C C . LYS A 1 93 ? 14.323 9.737 -9.531 1.00 67.50 93 LYS A C 1
ATOM 698 O O . LYS A 1 93 ? 15.062 9.515 -10.487 1.00 67.50 93 LYS A O 1
ATOM 703 N N . LYS A 1 94 ? 14.794 10.057 -8.319 1.00 65.44 94 LYS A N 1
ATOM 704 C CA . LYS A 1 94 ? 16.225 10.236 -8.028 1.00 65.44 94 LYS A CA 1
ATOM 705 C C . LYS A 1 94 ? 17.009 8.925 -8.098 1.00 65.44 94 LYS A C 1
ATOM 707 O O . LYS A 1 94 ? 18.168 8.947 -8.498 1.00 65.44 94 LYS A O 1
ATOM 712 N N . LYS A 1 95 ? 16.403 7.805 -7.692 1.00 65.31 95 LYS A N 1
ATOM 713 C CA . LYS A 1 95 ? 17.088 6.507 -7.571 1.00 65.31 95 LYS A CA 1
ATOM 714 C C . LYS A 1 95 ? 17.053 5.675 -8.852 1.00 65.31 95 LYS A C 1
ATOM 716 O O . LYS A 1 95 ? 18.068 5.086 -9.207 1.00 65.31 95 LYS A O 1
ATOM 721 N N . SER A 1 96 ? 15.920 5.643 -9.548 1.00 60.75 96 SER A N 1
ATOM 722 C CA . SER A 1 96 ? 15.672 4.620 -10.571 1.00 60.75 96 SER A CA 1
ATOM 723 C C . SER A 1 96 ? 15.648 5.160 -12.006 1.00 60.75 96 SER A C 1
ATOM 725 O O . SER A 1 96 ? 15.513 4.372 -12.934 1.00 60.75 96 SER A O 1
ATOM 727 N N . ARG A 1 97 ? 15.775 6.487 -12.213 1.00 60.09 97 ARG A N 1
ATOM 728 C CA . ARG A 1 97 ? 15.569 7.183 -13.511 1.00 60.09 97 ARG A CA 1
ATOM 729 C C . ARG A 1 97 ? 14.235 6.850 -14.203 1.00 60.09 97 ARG A C 1
ATOM 731 O O . ARG A 1 97 ? 14.080 7.108 -15.393 1.00 60.09 97 ARG A O 1
ATOM 738 N N . ILE A 1 98 ? 13.283 6.291 -13.464 1.00 60.69 98 ILE A N 1
ATOM 739 C CA . ILE A 1 98 ? 11.922 6.033 -13.926 1.00 60.69 98 ILE A CA 1
ATOM 740 C C . ILE A 1 98 ? 11.125 7.343 -13.769 1.00 60.69 98 ILE A C 1
ATOM 742 O O . ILE A 1 98 ? 11.332 8.047 -12.770 1.00 60.69 98 ILE A O 1
ATOM 746 N N . PRO A 1 99 ? 10.248 7.699 -14.726 1.00 62.06 99 PRO A N 1
ATOM 747 C CA . PRO A 1 99 ? 9.320 8.819 -14.593 1.00 62.06 99 PRO A CA 1
ATOM 748 C C . PRO A 1 99 ? 8.572 8.817 -13.250 1.00 62.06 99 PRO A C 1
ATOM 750 O O . PRO A 1 99 ? 8.110 7.780 -12.781 1.00 62.06 99 PRO A O 1
ATOM 753 N N . GLU A 1 100 ? 8.407 9.998 -12.640 1.00 60.16 100 GLU A N 1
ATOM 754 C CA . GLU A 1 100 ? 7.634 10.194 -11.392 1.00 60.16 100 GLU A CA 1
ATOM 755 C C . GLU A 1 100 ? 6.212 9.634 -11.480 1.00 60.16 100 GLU A C 1
ATOM 757 O O . GLU A 1 100 ? 5.598 9.302 -10.467 1.00 60.16 100 GLU A O 1
ATOM 762 N N . SER A 1 101 ? 5.697 9.551 -12.700 1.00 61.44 101 SER A N 1
ATOM 763 C CA . SER A 1 101 ? 4.351 9.123 -13.007 1.00 61.44 101 SER A CA 1
ATOM 764 C C . SER A 1 101 ? 4.148 7.631 -12.801 1.00 61.44 101 SER A C 1
ATOM 766 O O . SER A 1 101 ? 3.045 7.285 -12.434 1.00 61.44 101 SER A O 1
ATOM 768 N N . ASP A 1 102 ? 5.153 6.763 -12.928 1.00 72.56 102 ASP A N 1
ATOM 769 C CA . ASP A 1 102 ? 4.923 5.315 -13.106 1.00 72.56 102 ASP A CA 1
ATOM 770 C C . ASP A 1 102 ? 4.587 4.538 -11.822 1.00 72.56 102 ASP A C 1
ATOM 772 O O . ASP A 1 102 ? 4.397 3.322 -11.860 1.00 72.56 102 ASP A O 1
ATOM 776 N N . LEU A 1 103 ? 4.509 5.216 -10.674 1.00 82.81 103 LEU A N 1
ATOM 777 C CA . LEU A 1 103 ? 4.113 4.568 -9.428 1.00 82.81 103 LEU A CA 1
ATOM 778 C C . LEU A 1 103 ? 2.603 4.402 -9.364 1.00 82.81 103 LEU A C 1
ATOM 780 O O . LEU A 1 103 ? 1.847 5.376 -9.310 1.00 82.81 103 LEU A O 1
ATOM 784 N N . GLU A 1 104 ? 2.199 3.144 -9.285 1.00 89.31 104 GLU A N 1
ATOM 785 C CA . GLU A 1 104 ? 0.836 2.752 -9.001 1.00 89.31 104 GLU A CA 1
ATOM 786 C C . GLU A 1 104 ? 0.668 2.473 -7.506 1.00 89.31 104 GLU A C 1
ATOM 788 O O . GLU A 1 104 ? 1.538 1.855 -6.883 1.00 89.31 104 GLU A O 1
ATOM 793 N N . ALA A 1 105 ? -0.443 2.927 -6.926 1.00 91.31 105 ALA A N 1
ATOM 794 C CA . ALA A 1 105 ? -0.700 2.796 -5.498 1.00 91.31 105 ALA A CA 1
ATOM 795 C C . ALA A 1 105 ? -2.091 2.229 -5.193 1.00 91.31 105 ALA A C 1
ATOM 797 O O . ALA A 1 105 ? -3.065 2.497 -5.897 1.00 91.31 105 ALA A O 1
ATOM 798 N N . LEU A 1 106 ? -2.187 1.490 -4.092 1.00 92.44 106 LEU A N 1
ATOM 799 C CA . LEU A 1 106 ? -3.434 1.149 -3.416 1.00 92.44 106 LEU A CA 1
ATOM 800 C C . LEU A 1 106 ? -3.428 1.803 -2.043 1.00 92.44 106 LEU A C 1
ATOM 802 O O . LEU A 1 106 ? -2.469 1.624 -1.301 1.00 92.44 106 LEU A O 1
ATOM 806 N N . PHE A 1 107 ? -4.500 2.499 -1.692 1.00 91.94 107 PHE A N 1
ATOM 807 C CA . PHE A 1 107 ? -4.723 3.030 -0.351 1.00 91.94 107 PHE A CA 1
ATOM 808 C C . PHE A 1 107 ? -5.936 2.361 0.276 1.00 91.94 107 PHE A C 1
ATOM 810 O O . PHE A 1 107 ? -6.972 2.234 -0.369 1.00 91.94 107 PHE A O 1
ATOM 817 N N . VAL A 1 108 ? -5.817 1.965 1.537 1.00 90.69 108 VAL A N 1
ATOM 818 C CA . VAL A 1 108 ? -6.893 1.384 2.336 1.00 90.69 108 VAL A CA 1
ATOM 819 C C . VAL A 1 108 ? -7.060 2.232 3.589 1.00 90.69 108 VAL A C 1
ATOM 821 O O . VAL A 1 108 ? -6.155 2.231 4.428 1.00 90.69 108 VAL A O 1
ATOM 824 N N . PRO A 1 109 ? -8.178 2.959 3.735 1.00 90.38 109 PRO A N 1
ATOM 825 C CA . PRO A 1 109 ? -8.480 3.641 4.982 1.00 90.38 109 PRO A CA 1
ATOM 826 C C . PRO A 1 109 ? -8.729 2.606 6.085 1.00 90.38 109 PRO A C 1
ATOM 828 O O . PRO A 1 109 ? -9.363 1.574 5.853 1.00 90.38 109 PRO A O 1
ATOM 831 N N . VAL A 1 110 ? -8.231 2.884 7.285 1.00 89.25 110 VAL A N 1
ATOM 832 C CA . VAL A 1 110 ? -8.382 2.032 8.471 1.00 89.25 110 VAL A CA 1
ATOM 833 C C . VAL A 1 110 ? -8.863 2.855 9.663 1.00 89.25 110 VAL A C 1
ATOM 835 O O . VAL A 1 110 ? -8.789 4.083 9.647 1.00 89.25 110 VAL A O 1
ATOM 838 N N . ALA A 1 111 ? -9.364 2.204 10.714 1.00 87.00 111 ALA A N 1
ATOM 839 C CA . ALA A 1 111 ? -9.983 2.913 11.830 1.00 87.00 111 ALA A CA 1
ATOM 840 C C . ALA A 1 111 ? -8.964 3.644 12.716 1.00 87.00 111 ALA A C 1
ATOM 842 O O . ALA A 1 111 ? -9.316 4.608 13.395 1.00 87.00 111 ALA A O 1
ATOM 843 N N . SER A 1 112 ? -7.705 3.193 12.754 1.00 89.62 112 SER A N 1
ATOM 844 C CA . SER A 1 112 ? -6.675 3.805 13.600 1.00 89.62 112 SER A CA 1
ATOM 845 C C . SER A 1 112 ? -5.250 3.562 13.104 1.00 89.62 112 SER A C 1
ATOM 847 O O . SER A 1 112 ? -4.981 2.609 12.376 1.00 89.62 112 SER A O 1
ATOM 849 N N . LYS A 1 113 ? -4.301 4.375 13.585 1.00 89.50 113 LYS A N 1
ATOM 850 C CA . LYS A 1 113 ? -2.855 4.154 13.383 1.00 89.50 113 LYS A CA 1
ATOM 851 C C . LYS A 1 113 ? -2.394 2.791 13.883 1.00 89.50 113 LYS A C 1
ATOM 853 O O . LYS A 1 113 ? -1.582 2.130 13.257 1.00 89.50 113 LYS A O 1
ATOM 858 N N . THR A 1 114 ? -2.909 2.364 15.034 1.00 90.94 114 THR A N 1
ATOM 859 C CA . THR A 1 114 ? -2.555 1.063 15.607 1.00 90.94 114 THR A CA 1
ATOM 860 C C . THR A 1 114 ? -2.983 -0.070 14.682 1.00 90.94 114 THR A C 1
ATOM 862 O O . THR A 1 114 ? -2.226 -1.014 14.470 1.00 90.94 114 THR A O 1
ATOM 865 N N . GLU A 1 115 ? -4.174 0.040 14.098 1.00 88.56 115 GLU A N 1
ATOM 866 C CA . GLU A 1 115 ? -4.652 -0.907 13.097 1.00 88.56 115 GLU A CA 1
ATOM 867 C C . GLU A 1 115 ? -3.820 -0.854 11.810 1.00 88.56 115 GLU A C 1
ATOM 869 O O . GLU A 1 115 ? -3.425 -1.912 11.326 1.00 88.56 115 GLU A O 1
ATOM 874 N N . ALA A 1 116 ? -3.488 0.340 11.302 1.00 89.50 116 ALA A N 1
ATOM 875 C CA . ALA A 1 116 ? -2.624 0.504 10.129 1.00 89.50 116 ALA A CA 1
ATOM 876 C C . ALA A 1 116 ? -1.291 -0.233 10.319 1.00 89.50 116 ALA A C 1
ATOM 878 O O . ALA A 1 116 ? -0.931 -1.072 9.494 1.00 89.50 116 ALA A O 1
ATOM 879 N N . ARG A 1 117 ? -0.628 -0.015 11.456 1.00 89.94 117 ARG A N 1
ATOM 880 C CA . ARG A 1 117 ? 0.652 -0.639 11.798 1.00 89.94 117 ARG A CA 1
ATOM 881 C C . ARG A 1 117 ? 0.566 -2.157 11.956 1.00 89.94 117 ARG A C 1
ATOM 883 O O . ARG A 1 117 ? 1.462 -2.886 11.527 1.00 89.94 117 ARG A O 1
ATOM 890 N N . ASN A 1 118 ? -0.509 -2.658 12.565 1.00 89.94 118 ASN A N 1
ATOM 891 C CA . ASN A 1 118 ? -0.732 -4.100 12.693 1.00 89.94 118 ASN A CA 1
ATOM 892 C C . ASN A 1 118 ? -0.959 -4.748 11.321 1.00 89.94 118 ASN A C 1
ATOM 894 O O . ASN A 1 118 ? -0.363 -5.784 11.013 1.00 89.94 118 ASN A O 1
ATOM 898 N N . LEU A 1 119 ? -1.799 -4.133 10.486 1.00 89.75 119 LEU A N 1
ATOM 899 C CA . LEU A 1 119 ? -2.092 -4.612 9.138 1.00 89.75 119 LEU A CA 1
ATOM 900 C C . LEU A 1 119 ? -0.873 -4.516 8.217 1.00 89.75 119 LEU A C 1
ATOM 902 O O . LEU A 1 119 ? -0.657 -5.433 7.429 1.00 89.75 119 LEU A O 1
ATOM 906 N N . GLU A 1 120 ? -0.049 -3.475 8.344 1.00 92.12 120 GLU A N 1
ATOM 907 C CA . GLU A 1 120 ? 1.228 -3.329 7.636 1.00 92.12 120 GLU A CA 1
ATOM 908 C C . GLU A 1 120 ? 2.131 -4.535 7.905 1.00 92.12 120 GLU A C 1
ATOM 910 O O . GLU A 1 120 ? 2.542 -5.228 6.970 1.00 92.12 120 GLU A O 1
ATOM 915 N N . ALA A 1 121 ? 2.383 -4.844 9.180 1.00 90.06 121 ALA A N 1
ATOM 916 C CA . ALA A 1 121 ? 3.225 -5.972 9.561 1.00 90.06 121 ALA A CA 1
ATOM 917 C C . ALA A 1 121 ? 2.663 -7.311 9.049 1.00 90.06 121 ALA A C 1
ATOM 919 O O . ALA A 1 121 ? 3.409 -8.162 8.554 1.00 90.06 121 ALA A O 1
ATOM 920 N N . LEU A 1 122 ? 1.344 -7.511 9.134 1.00 90.19 122 LEU A N 1
ATOM 921 C CA . LEU A 1 122 ? 0.687 -8.711 8.611 1.00 90.19 122 LEU A CA 1
ATOM 922 C C . LEU A 1 122 ? 0.805 -8.814 7.087 1.00 90.19 122 LEU A C 1
ATOM 924 O O . LEU A 1 122 ? 1.082 -9.900 6.571 1.00 90.19 122 LEU A O 1
ATOM 928 N N . LEU A 1 123 ? 0.629 -7.703 6.373 1.00 90.56 123 LEU A N 1
ATOM 929 C CA . LEU A 1 123 ? 0.677 -7.657 4.918 1.00 90.56 123 LEU A CA 1
ATOM 930 C C . LEU A 1 123 ? 2.091 -7.885 4.385 1.00 90.56 123 LEU A C 1
ATOM 932 O O . LEU A 1 123 ? 2.259 -8.705 3.486 1.00 90.56 123 LEU A O 1
ATOM 936 N N . ILE A 1 124 ? 3.103 -7.241 4.972 1.00 90.62 124 ILE A N 1
ATOM 937 C CA . ILE A 1 124 ? 4.522 -7.471 4.656 1.00 90.62 124 ILE A CA 1
ATOM 938 C C . ILE A 1 124 ? 4.843 -8.963 4.784 1.00 90.62 124 ILE A C 1
ATOM 940 O O . ILE A 1 124 ? 5.331 -9.586 3.842 1.00 90.62 124 ILE A O 1
ATOM 944 N N . ASN A 1 125 ? 4.484 -9.577 5.914 1.00 89.94 125 ASN A N 1
ATOM 945 C CA . ASN A 1 125 ? 4.725 -11.002 6.139 1.00 89.94 125 ASN A CA 1
ATOM 946 C C . ASN A 1 125 ? 3.939 -11.901 5.171 1.00 89.94 125 ASN A C 1
ATOM 948 O O . ASN A 1 125 ? 4.423 -12.956 4.758 1.00 89.94 125 ASN A O 1
ATOM 952 N N . ALA A 1 126 ? 2.711 -11.529 4.810 1.00 88.50 126 ALA A N 1
ATOM 953 C CA . ALA A 1 126 ? 1.893 -12.293 3.873 1.00 88.50 126 ALA A CA 1
ATOM 954 C C . ALA A 1 126 ? 2.434 -12.228 2.439 1.00 88.50 126 ALA A C 1
ATOM 956 O O . ALA A 1 126 ? 2.512 -13.264 1.777 1.00 88.50 126 ALA A O 1
ATOM 957 N N . LEU A 1 127 ? 2.846 -11.044 1.985 1.00 87.50 127 LEU A N 1
ATOM 958 C CA . LEU A 1 127 ? 3.471 -10.836 0.681 1.00 87.50 127 LEU A CA 1
ATOM 959 C C . LEU A 1 127 ? 4.807 -11.583 0.593 1.00 87.50 127 LEU A C 1
ATOM 961 O O . LEU A 1 127 ? 5.008 -12.347 -0.351 1.00 87.50 127 LEU A O 1
ATOM 965 N N . ALA A 1 128 ? 5.660 -11.471 1.616 1.00 88.50 128 ALA A N 1
ATOM 966 C CA . ALA A 1 128 ? 6.934 -12.188 1.677 1.00 88.50 128 ALA A CA 1
ATOM 967 C C . ALA A 1 128 ? 6.746 -13.712 1.593 1.00 88.50 128 ALA A C 1
ATOM 969 O O . ALA A 1 128 ? 7.381 -14.375 0.776 1.00 88.50 128 ALA A O 1
ATOM 970 N N . ARG A 1 129 ? 5.819 -14.279 2.383 1.00 88.44 129 ARG A N 1
ATOM 971 C CA . ARG A 1 129 ? 5.524 -15.727 2.368 1.00 88.44 129 ARG A CA 1
ATOM 972 C C . ARG A 1 129 ? 4.974 -16.225 1.035 1.00 88.44 129 ARG A C 1
ATOM 974 O O . ARG A 1 129 ? 5.149 -17.393 0.711 1.00 88.44 129 ARG A O 1
ATOM 981 N N . ARG A 1 130 ? 4.304 -15.360 0.271 1.00 86.62 130 ARG A N 1
ATOM 982 C CA . ARG A 1 130 ? 3.794 -15.671 -1.071 1.00 86.62 130 ARG A CA 1
ATOM 983 C C . ARG A 1 130 ? 4.813 -15.379 -2.183 1.00 86.62 130 ARG A C 1
ATOM 985 O O . ARG A 1 130 ? 4.477 -15.519 -3.353 1.00 86.62 130 ARG A O 1
ATOM 992 N N . GLY A 1 131 ? 6.042 -14.994 -1.831 1.00 86.06 131 GLY A N 1
ATOM 993 C CA . GLY A 1 131 ? 7.133 -14.771 -2.779 1.00 86.06 131 GLY A CA 1
ATOM 994 C C . GLY A 1 131 ? 7.064 -13.440 -3.529 1.00 86.06 131 GLY A C 1
ATOM 995 O O . GLY A 1 131 ? 7.726 -13.294 -4.554 1.00 86.06 131 GLY A O 1
ATOM 996 N N . PHE A 1 132 ? 6.277 -12.469 -3.054 1.00 85.69 132 PHE A N 1
ATOM 997 C CA . PHE A 1 132 ? 6.266 -11.128 -3.638 1.00 85.69 132 PHE A CA 1
ATOM 998 C C . PHE A 1 132 ? 7.536 -10.366 -3.214 1.00 85.69 132 PHE A C 1
ATOM 1000 O O . PHE A 1 132 ? 7.798 -10.265 -2.012 1.00 85.69 132 PHE A O 1
ATOM 1007 N N . PRO A 1 133 ? 8.319 -9.806 -4.157 1.00 86.94 133 PRO A N 1
ATOM 1008 C CA . PRO A 1 133 ? 9.479 -8.985 -3.835 1.00 86.94 133 PRO A CA 1
ATOM 1009 C C . PRO A 1 133 ? 9.041 -7.726 -3.091 1.00 86.94 133 PRO A C 1
ATOM 1011 O O . PRO A 1 133 ? 8.187 -6.986 -3.579 1.00 86.94 133 PRO A O 1
ATOM 1014 N N . LEU A 1 134 ? 9.629 -7.472 -1.925 1.00 86.50 134 LEU A N 1
ATOM 1015 C CA . LEU A 1 134 ? 9.330 -6.296 -1.113 1.00 86.50 134 LEU A CA 1
ATOM 1016 C C . LEU A 1 134 ? 10.488 -5.301 -1.173 1.00 86.50 134 LEU A C 1
ATOM 1018 O O . LEU A 1 134 ? 11.643 -5.673 -0.984 1.00 86.50 134 LEU A O 1
ATOM 1022 N N . SER A 1 135 ? 10.176 -4.032 -1.408 1.00 82.44 135 SER A N 1
ATOM 1023 C CA . SER A 1 135 ? 11.108 -2.919 -1.266 1.00 82.44 135 SER A CA 1
ATOM 1024 C C . SER A 1 135 ? 10.954 -2.300 0.115 1.00 82.44 135 SER A C 1
ATOM 1026 O O . SER A 1 135 ? 9.841 -2.018 0.550 1.00 82.44 135 SER A O 1
ATOM 1028 N N . SER A 1 136 ? 12.073 -2.046 0.794 1.00 67.56 136 SER A N 1
ATOM 1029 C CA . SER A 1 136 ? 12.091 -1.302 2.052 1.00 67.56 136 SER A CA 1
ATOM 1030 C C . SER A 1 136 ? 12.710 0.078 1.840 1.00 67.56 136 SER A C 1
ATOM 1032 O O . SER A 1 136 ? 13.723 0.221 1.159 1.00 67.56 136 SER A O 1
ATOM 1034 N N . GLU A 1 137 ? 12.154 1.114 2.474 1.00 56.56 137 GLU A N 1
ATOM 1035 C CA . GLU A 1 137 ? 12.809 2.432 2.535 1.00 56.56 137 GLU A CA 1
ATOM 1036 C C . GLU A 1 137 ? 14.135 2.369 3.322 1.00 56.56 137 GLU A C 1
ATOM 1038 O O . GLU A 1 137 ? 14.989 3.245 3.170 1.00 56.56 137 GLU A O 1
ATOM 1043 N N . ALA A 1 138 ? 14.346 1.298 4.102 1.00 45.09 138 ALA A N 1
ATOM 1044 C CA . ALA A 1 138 ? 15.577 1.032 4.837 1.00 45.09 138 ALA A CA 1
ATOM 1045 C C . ALA A 1 138 ? 16.791 0.706 3.944 1.00 45.09 138 ALA A C 1
ATOM 1047 O O . ALA A 1 138 ? 17.913 0.793 4.434 1.00 45.09 138 ALA A O 1
ATOM 1048 N N . ASP A 1 139 ? 16.624 0.465 2.637 1.00 40.91 139 ASP A N 1
ATOM 1049 C CA . ASP A 1 139 ? 17.738 0.300 1.679 1.00 40.91 139 ASP A CA 1
ATOM 1050 C C . ASP A 1 139 ? 18.485 1.619 1.351 1.00 40.91 139 ASP A C 1
ATOM 1052 O O . ASP A 1 139 ? 19.217 1.745 0.371 1.00 40.91 139 ASP A O 1
ATOM 1056 N N . GLY A 1 140 ? 18.307 2.655 2.180 1.00 33.75 140 GLY A N 1
ATOM 1057 C CA . GLY A 1 140 ? 19.245 3.774 2.326 1.00 33.75 140 GLY A CA 1
ATOM 1058 C C . GLY A 1 140 ? 20.270 3.585 3.454 1.00 33.75 140 GLY A C 1
ATOM 1059 O O . GLY A 1 140 ? 21.215 4.366 3.559 1.00 33.75 140 GLY A O 1
ATOM 1060 N N . ARG A 1 141 ? 20.120 2.559 4.299 1.00 32.66 141 ARG A N 1
ATOM 1061 C CA . ARG A 1 141 ? 21.061 2.222 5.366 1.00 32.66 141 ARG A CA 1
ATOM 1062 C C . ARG A 1 141 ? 21.715 0.899 5.005 1.00 32.66 141 ARG A C 1
ATOM 1064 O O . ARG A 1 141 ? 21.205 -0.163 5.332 1.00 32.66 141 ARG A O 1
ATOM 1071 N N . ARG A 1 142 ? 22.844 1.012 4.297 1.00 30.64 142 ARG A N 1
ATOM 1072 C CA . ARG A 1 142 ? 23.830 -0.049 4.058 1.00 30.64 142 ARG A CA 1
ATOM 1073 C C . ARG A 1 142 ? 23.726 -1.154 5.116 1.00 30.64 142 ARG A C 1
ATOM 1075 O O . ARG A 1 142 ? 24.119 -0.931 6.261 1.00 30.64 142 ARG A O 1
ATOM 1082 N N . ALA A 1 143 ? 23.303 -2.346 4.713 1.00 35.56 143 ALA A N 1
ATOM 1083 C CA . ALA A 1 143 ? 23.778 -3.555 5.363 1.00 35.56 143 ALA A CA 1
ATOM 1084 C C . ALA A 1 143 ? 25.259 -3.726 4.977 1.00 35.56 143 ALA A C 1
ATOM 1086 O O . ALA A 1 143 ? 25.611 -4.471 4.071 1.00 35.56 143 ALA A O 1
ATOM 1087 N N . VAL A 1 144 ? 26.131 -2.942 5.617 1.00 39.69 144 VAL A N 1
ATOM 1088 C CA . VAL A 1 144 ? 27.523 -3.337 5.839 1.00 39.69 144 VAL A CA 1
ATOM 1089 C C . VAL A 1 144 ? 27.559 -3.877 7.261 1.00 39.69 144 VAL A C 1
ATOM 1091 O O . VAL A 1 144 ? 27.344 -3.138 8.220 1.00 39.69 144 VAL A O 1
ATOM 1094 N N . GLY A 1 145 ? 27.785 -5.179 7.367 1.00 37.28 145 GLY A N 1
ATOM 1095 C CA . GLY A 1 145 ? 27.854 -5.944 8.606 1.00 37.28 145 GLY A CA 1
ATOM 1096 C C . GLY A 1 145 ? 27.357 -7.353 8.298 1.00 37.28 145 GLY A C 1
ATOM 1097 O O . GLY A 1 145 ? 26.155 -7.550 8.188 1.00 37.28 145 GLY A O 1
ATOM 1098 N N . ARG A 1 146 ? 28.204 -8.354 8.082 1.00 32.12 146 ARG A N 1
ATOM 1099 C CA . ARG A 1 146 ? 29.609 -8.555 8.453 1.00 32.12 146 ARG A CA 1
ATOM 1100 C C . ARG A 1 146 ? 30.340 -9.298 7.344 1.00 32.12 146 ARG A C 1
ATOM 1102 O O . ARG A 1 146 ? 29.651 -10.037 6.610 1.00 32.12 146 ARG A O 1
#

Organism: NCBI:txid1027361

Nearest PDB structures (foldseek):
  7r81-assembly1_U1  TM=4.307E-01  e=3.437E+00  Neurospora crassa
  7qep-assembly1_N0  TM=4.539E-01  e=3.437E+00  Encephalitozoon cuniculi GB-M1
  8ipb-assembly1_YA  TM=5.023E-01  e=6.881E+00  Triticum aestivum
  8euy-assembly1_S  TM=4.483E-01  e=6.881E+00  Schizosaccharomyces pombe
  7qiz-assembly1_U  TM=3.805E-01  e=6.460E+00  Solanum lycopersicum

pLDDT: mean 76.6, std 17.2, range [30.64, 94.38]

Mean predicted aligned error: 9.38 Å

Solvent-accessible surface area (backbone atoms only — not comparable to full-atom values): 8490 Å² total; per-residue (Å²): 140,55,73,63,62,52,49,52,52,49,46,53,51,53,52,51,54,52,57,76,72,47,86,82,76,67,87,88,64,66,76,66,69,72,78,55,47,76,25,54,54,72,56,73,64,64,78,83,42,52,81,34,28,20,31,35,41,37,43,43,70,48,44,88,90,38,86,85,49,72,54,30,36,32,74,44,68,43,41,40,50,58,64,54,51,51,52,51,28,58,52,43,35,74,74,52,78,46,67,54,37,65,48,32,36,38,37,33,75,45,97,32,63,69,53,21,55,53,50,41,57,51,45,54,53,51,38,50,76,70,69,48,50,72,54,60,86,60,79,77,57,76,89,78,80,131

Radius of gyration: 16.03 Å; Cα contacts (8 Å, |Δi|>4): 202; chains: 1; bounding box: 55×30×36 Å

Foldseek 3Di:
DDVVVLLVLLQVLVQVVVVVVDDDDDPVCPPDRQPKDKAAFPGADDPVLAQFKKKKKKWACAQPVCPPDHIAIEIDIDNGRRVVLQVVLVVCCVPRVDHSRHIIMIIGGDPDNVVNVVSRVVSVVSCVVVPGHHDDPCVVPDPPDD

Secondary structure (DSSP, 8-state):
--HHHHHHHHHHHHHHHHHHH-S---TT----S---EEE-TTPPPPGGGTTS-EEEEEEEPPPTT-TTSPPEEEEEEES-HHHHHHHHHHHHHHHH---GGG-EEEEEE-S-HHHHHHHHHHHHHHHHHTT--B--GGGGS-----